Protein AF-A0A4Q3BJ97-F1 (afdb_monomer_lite)

pLDDT: mean 93.15, std 6.05, range [59.22, 98.56]

Sequence (160 aa):
MPLHELLSTSKQYILVTAPGWDSVKAELKLFSRETIYGNWQQDGETIDVVVGKNGLAWGRGLHKIPVEAENIKIEGDNKAPIGVFRIGCSFGTHKTSQNPNWPHIYIHEKMLGIDDPDSRYYNCIVDSSEIPDKDWKSAETMNREDGLYEYGLVVEHNMN

Structure (mmCIF, N/CA/C/O backbone):
data_AF-A0A4Q3BJ97-F1
#
_entry.id   AF-A0A4Q3BJ97-F1
#
loop_
_atom_site.group_PDB
_atom_site.id
_atom_site.type_symbol
_atom_site.label_atom_id
_atom_site.label_alt_id
_atom_site.label_comp_id
_atom_site.label_asym_id
_atom_site.label_entity_id
_atom_site.label_seq_id
_atom_site.pdbx_PDB_ins_code
_atom_site.Cartn_x
_atom_site.Cartn_y
_atom_site.Cartn_z
_atom_site.occupancy
_atom_site.B_iso_or_equiv
_atom_site.auth_seq_id
_atom_site.auth_comp_id
_atom_site.auth_asym_id
_atom_site.auth_atom_id
_atom_site.pdbx_PDB_model_num
ATOM 1 N N . MET A 1 1 ? -3.463 -17.272 11.411 1.00 59.22 1 MET A N 1
ATOM 2 C CA . MET A 1 1 ? -4.416 -16.690 12.378 1.00 59.22 1 MET A CA 1
ATOM 3 C C . MET A 1 1 ? -5.687 -16.299 11.627 1.00 59.22 1 MET A C 1
ATOM 5 O O . MET A 1 1 ? -5.554 -15.663 10.586 1.00 59.22 1 MET A O 1
ATOM 9 N N . PRO A 1 2 ? -6.887 -16.713 12.062 1.00 74.75 2 PRO A N 1
ATOM 10 C CA . PRO A 1 2 ? -8.157 -16.286 11.472 1.00 74.75 2 PRO A CA 1
ATOM 11 C C . PRO A 1 2 ? -8.404 -14.776 11.637 1.00 74.75 2 PRO A C 1
ATOM 13 O O . PRO A 1 2 ? -7.972 -14.180 12.620 1.00 74.75 2 PRO A O 1
ATOM 16 N N . LEU A 1 3 ? -9.161 -14.165 10.717 1.00 77.06 3 LEU A N 1
ATOM 17 C CA . LEU A 1 3 ? -9.438 -12.719 10.721 1.00 77.06 3 LEU A CA 1
ATOM 18 C C . LEU A 1 3 ? -10.042 -12.208 12.042 1.00 77.06 3 LEU A C 1
ATOM 20 O O . LEU A 1 3 ? -9.656 -11.148 12.528 1.00 77.06 3 LEU A O 1
ATOM 24 N N . HIS A 1 4 ? -10.970 -12.963 12.638 1.00 76.44 4 HIS A N 1
ATOM 25 C CA . HIS A 1 4 ? -11.603 -12.566 13.900 1.00 76.44 4 HIS A CA 1
ATOM 26 C C . HIS A 1 4 ? -10.584 -12.476 15.045 1.00 76.44 4 HIS A C 1
ATOM 28 O O . HIS A 1 4 ? -10.646 -11.554 15.852 1.00 76.44 4 HIS A O 1
ATOM 34 N N . GLU A 1 5 ? -9.617 -13.394 15.086 1.00 80.12 5 GLU A N 1
ATOM 35 C CA . GLU A 1 5 ? -8.569 -13.424 16.102 1.00 80.12 5 GLU A CA 1
ATOM 36 C C . GLU A 1 5 ? -7.604 -12.245 15.910 1.00 80.12 5 GLU A C 1
ATOM 38 O O . GLU A 1 5 ? -7.273 -11.548 16.871 1.00 80.12 5 GLU A O 1
ATOM 43 N N . LEU A 1 6 ? -7.250 -11.939 14.657 1.00 82.44 6 LEU A N 1
ATOM 44 C CA . LEU A 1 6 ? -6.425 -10.781 14.312 1.00 82.44 6 LEU A CA 1
ATOM 45 C C . LEU A 1 6 ? -7.076 -9.469 14.766 1.00 82.44 6 LEU A C 1
ATOM 47 O O . LEU A 1 6 ? -6.460 -8.679 15.472 1.00 82.44 6 LEU A O 1
ATOM 51 N N . LEU A 1 7 ? -8.347 -9.251 14.428 1.00 79.38 7 LEU A N 1
ATOM 52 C CA . LEU A 1 7 ? -9.066 -8.049 14.854 1.00 79.38 7 LEU A CA 1
ATOM 53 C C . LEU A 1 7 ? -9.232 -7.997 16.378 1.00 79.38 7 LEU A C 1
ATOM 55 O O . LEU A 1 7 ? -9.121 -6.926 16.973 1.00 79.38 7 LEU A O 1
ATOM 59 N N . SER A 1 8 ? -9.444 -9.149 17.024 1.00 83.06 8 SER A N 1
ATOM 60 C CA . SER A 1 8 ? -9.596 -9.229 18.480 1.00 83.06 8 SER A CA 1
ATOM 61 C C . SER A 1 8 ? -8.307 -8.933 19.249 1.00 83.06 8 SER A C 1
ATOM 63 O O . SER A 1 8 ? -8.386 -8.465 20.381 1.00 83.06 8 SER A O 1
ATOM 65 N N . THR A 1 9 ? -7.138 -9.140 18.638 1.00 90.69 9 THR A N 1
ATOM 66 C CA . THR A 1 9 ? -5.823 -8.903 19.256 1.00 90.69 9 THR A CA 1
ATOM 67 C C . THR A 1 9 ? -5.176 -7.586 18.820 1.00 90.69 9 THR A C 1
ATOM 69 O O . THR A 1 9 ? -4.289 -7.082 19.509 1.00 90.69 9 THR A O 1
ATOM 72 N N . SER A 1 10 ? -5.656 -6.971 17.737 1.00 93.19 10 SER A N 1
ATOM 73 C CA . SER A 1 10 ? -5.219 -5.648 17.286 1.00 93.19 10 SER A CA 1
ATOM 74 C C . SER A 1 10 ? -5.720 -4.527 18.192 1.00 93.19 10 SER A C 1
ATOM 76 O O . SER A 1 10 ? -6.862 -4.533 18.649 1.00 93.19 10 SER A O 1
ATOM 78 N N . LYS A 1 11 ? -4.881 -3.516 18.416 1.00 95.50 11 LYS A N 1
ATOM 79 C CA . LYS A 1 11 ? -5.251 -2.279 19.126 1.00 95.50 11 LYS A CA 1
ATOM 80 C C . LYS A 1 11 ? -5.413 -1.071 18.212 1.00 95.50 11 LYS A C 1
ATOM 82 O O . LYS A 1 11 ? -5.842 -0.027 18.683 1.00 95.50 11 LYS A O 1
ATOM 87 N N . GLN A 1 12 ? -5.057 -1.208 16.937 1.00 94.69 12 GLN A N 1
ATOM 88 C CA . GLN A 1 12 ? -5.132 -0.149 15.936 1.00 94.69 12 GLN A CA 1
ATOM 89 C C . GLN A 1 12 ? -5.572 -0.736 14.594 1.00 94.69 12 GLN A C 1
ATOM 91 O O . GLN A 1 12 ? -5.225 -1.879 14.286 1.00 94.69 12 GLN A O 1
ATOM 96 N N . TYR A 1 13 ? -6.318 0.036 13.807 1.00 95.25 13 TYR A N 1
ATOM 97 C CA . TYR A 1 13 ? -6.537 -0.241 12.388 1.00 95.25 13 TYR A CA 1
ATOM 98 C C . TYR A 1 13 ? -6.786 1.047 11.602 1.00 95.25 13 TYR A C 1
ATOM 100 O O . TYR A 1 13 ? -7.175 2.077 12.149 1.00 95.25 13 TYR A O 1
ATOM 108 N N . ILE A 1 14 ? -6.572 0.950 10.292 1.00 96.62 14 ILE A N 1
ATOM 109 C CA . ILE A 1 14 ? -6.930 1.973 9.314 1.00 96.62 14 ILE A CA 1
ATOM 110 C C . ILE A 1 14 ? -8.124 1.434 8.534 1.00 96.62 14 ILE A C 1
ATOM 112 O O . ILE A 1 14 ? -8.078 0.308 8.035 1.00 96.62 14 ILE A O 1
ATOM 116 N N . LEU A 1 15 ? -9.194 2.216 8.444 1.00 97.38 15 LEU A N 1
ATOM 117 C CA . LEU A 1 15 ? -10.371 1.888 7.652 1.00 97.38 15 LEU A CA 1
ATOM 118 C C . LEU A 1 15 ? -10.440 2.815 6.449 1.00 97.38 15 LEU A C 1
ATOM 120 O O . LEU A 1 15 ? -10.532 4.028 6.613 1.00 97.38 15 LEU A O 1
ATOM 124 N N . VAL A 1 16 ? -10.440 2.226 5.257 1.00 98.12 16 VAL A N 1
ATOM 125 C CA . VAL A 1 16 ? -10.672 2.942 4.003 1.00 98.12 16 VAL A CA 1
ATOM 126 C C . VAL A 1 16 ? -11.999 2.480 3.417 1.00 98.12 16 VAL A C 1
ATOM 128 O O . VAL A 1 16 ? -12.214 1.281 3.238 1.00 98.12 16 VAL A O 1
ATOM 131 N N . THR A 1 17 ? -12.896 3.419 3.125 1.00 98.12 17 THR A N 1
ATOM 132 C CA . THR A 1 17 ? -14.219 3.139 2.550 1.00 98.12 17 THR A CA 1
ATOM 133 C C . THR A 1 17 ? -14.458 3.979 1.310 1.00 98.12 17 THR A C 1
ATOM 135 O O . THR A 1 17 ? -14.228 5.185 1.330 1.00 98.12 17 THR A O 1
ATOM 138 N N . ALA A 1 18 ? -14.975 3.359 0.251 1.00 97.69 18 ALA A N 1
ATOM 139 C CA . ALA A 1 18 ? -15.395 4.047 -0.965 1.00 97.69 18 ALA A CA 1
ATOM 140 C C . ALA A 1 18 ? -16.906 3.853 -1.201 1.00 97.69 18 ALA A C 1
ATOM 142 O O . ALA A 1 18 ? -17.446 2.819 -0.798 1.00 97.69 18 ALA A O 1
ATOM 143 N N . PRO A 1 19 ? -17.594 4.790 -1.882 1.00 97.06 19 PRO A N 1
ATOM 144 C CA . PRO A 1 19 ? -19.033 4.683 -2.152 1.00 97.06 19 PRO A CA 1
ATOM 145 C C . PRO A 1 19 ? -19.434 3.495 -3.039 1.00 97.06 19 PRO A C 1
ATOM 147 O O . PRO A 1 19 ? -20.582 3.058 -3.003 1.00 97.06 19 PRO A O 1
ATOM 150 N N . GLY A 1 20 ? -18.511 2.982 -3.858 1.00 95.81 20 GLY A N 1
ATOM 151 C CA . GLY A 1 20 ? -18.770 1.860 -4.754 1.00 95.81 20 GLY A CA 1
ATOM 152 C C . GLY A 1 20 ? -17.514 1.334 -5.445 1.00 95.81 20 GLY A C 1
ATOM 153 O O . GLY A 1 20 ? -16.429 1.897 -5.310 1.00 95.81 20 GLY A O 1
ATOM 154 N N . TRP A 1 21 ? -17.682 0.262 -6.218 1.00 95.25 21 TRP A N 1
ATOM 155 C CA . TRP A 1 21 ? -16.592 -0.488 -6.851 1.00 95.25 21 TRP A CA 1
ATOM 156 C C . TRP A 1 21 ? -15.746 0.317 -7.834 1.00 95.25 21 TRP A C 1
ATOM 158 O O . TRP A 1 21 ? -14.545 0.099 -7.892 1.00 95.25 21 TRP A O 1
ATOM 168 N N . ASP A 1 22 ? -16.328 1.264 -8.566 1.00 96.31 22 ASP A N 1
ATOM 169 C CA . ASP A 1 22 ? -15.605 2.070 -9.564 1.00 96.31 22 ASP A CA 1
ATOM 170 C C . ASP A 1 22 ? -15.185 3.448 -9.022 1.00 96.31 22 ASP A C 1
ATOM 172 O O . ASP A 1 22 ? -14.786 4.340 -9.770 1.00 96.31 22 ASP A O 1
ATOM 176 N N . SER A 1 23 ? -15.297 3.656 -7.705 1.00 96.69 23 SER A N 1
ATOM 177 C CA . SER A 1 23 ? -14.960 4.933 -7.077 1.00 96.69 23 SER A CA 1
ATOM 178 C C . SER A 1 23 ? -13.450 5.121 -6.981 1.00 96.69 23 SER A C 1
ATOM 180 O O . SER A 1 23 ? -12.754 4.271 -6.439 1.00 96.69 23 SER A O 1
ATOM 182 N N . VAL A 1 24 ? -12.961 6.276 -7.435 1.00 97.75 24 VAL A N 1
ATOM 183 C CA . VAL A 1 24 ? -11.569 6.715 -7.212 1.00 97.75 24 VAL A CA 1
ATOM 184 C C . VAL A 1 24 ? -11.429 7.467 -5.891 1.00 97.75 24 VAL A C 1
ATOM 186 O O . VAL A 1 24 ? -10.383 7.410 -5.260 1.00 97.75 24 VAL A O 1
ATOM 189 N N . LYS A 1 25 ? -12.477 8.176 -5.460 1.00 98.38 25 LYS A N 1
ATOM 190 C CA . LYS A 1 25 ? -12.502 8.885 -4.175 1.00 98.38 25 LYS A CA 1
ATOM 191 C C . LYS A 1 25 ? -12.934 7.939 -3.062 1.00 98.38 25 LYS A C 1
ATOM 193 O O . LYS A 1 25 ? -13.871 7.160 -3.245 1.00 98.38 25 LYS A O 1
ATOM 198 N N . ALA A 1 26 ? -12.284 8.053 -1.916 1.00 98.38 26 ALA A N 1
ATOM 199 C CA . ALA A 1 26 ? -12.587 7.292 -0.719 1.00 98.38 26 ALA A CA 1
ATOM 200 C C . ALA A 1 26 ? -12.301 8.129 0.534 1.00 98.38 26 ALA A C 1
ATOM 202 O O . ALA A 1 26 ? -11.710 9.204 0.466 1.00 98.38 26 ALA A O 1
ATOM 203 N N . GLU A 1 27 ? -12.721 7.609 1.678 1.00 98.56 27 GLU A N 1
ATOM 204 C CA . GLU A 1 27 ? -12.450 8.173 2.996 1.00 98.56 27 GLU A CA 1
ATOM 205 C C . GLU A 1 27 ? -11.542 7.231 3.778 1.00 98.56 27 GLU A C 1
ATOM 207 O O . GLU A 1 27 ? -11.746 6.014 3.753 1.00 98.56 27 GLU A O 1
ATOM 212 N N . LEU A 1 28 ? -10.587 7.795 4.512 1.00 98.50 28 LEU A N 1
ATOM 213 C CA . LEU A 1 28 ? -9.732 7.093 5.458 1.00 98.50 28 LEU A CA 1
ATOM 214 C C . LEU A 1 28 ? -10.044 7.548 6.886 1.00 98.50 28 LEU A C 1
ATOM 216 O O . LEU A 1 28 ? -10.142 8.742 7.171 1.00 98.50 28 LEU A O 1
ATOM 220 N N . LYS A 1 29 ? -10.173 6.580 7.795 1.00 98.56 29 LYS A N 1
ATOM 221 C CA . LYS A 1 29 ? -10.367 6.785 9.235 1.00 98.56 29 LYS A CA 1
ATOM 222 C C . LYS A 1 29 ? -9.357 5.951 10.012 1.00 98.56 29 LYS A C 1
ATOM 224 O O . LYS A 1 29 ? -9.111 4.791 9.677 1.00 98.56 29 LYS A O 1
ATOM 229 N N . LEU A 1 30 ? -8.784 6.541 11.052 1.00 97.81 30 LEU A N 1
ATOM 230 C CA . LEU A 1 30 ? -7.855 5.876 11.961 1.00 97.81 30 LEU A CA 1
ATOM 231 C C . LEU A 1 30 ? -8.604 5.464 13.222 1.00 97.81 30 LEU A C 1
ATOM 233 O O . LEU A 1 30 ? -9.420 6.233 13.721 1.00 97.81 30 LEU A O 1
ATOM 237 N N . PHE A 1 31 ? -8.337 4.265 13.732 1.00 97.38 31 PHE A N 1
ATOM 238 C CA . PHE A 1 31 ? -8.943 3.788 14.968 1.00 97.38 31 PHE A CA 1
ATOM 239 C C . PHE A 1 31 ? -7.907 3.199 15.915 1.00 97.38 31 PHE A C 1
ATOM 241 O O . PHE A 1 31 ? -7.043 2.422 15.494 1.00 97.38 31 PHE A O 1
ATOM 248 N N . SER A 1 32 ? -8.079 3.466 17.209 1.00 96.75 32 SER A N 1
ATOM 249 C CA . SER A 1 32 ? -7.311 2.858 18.289 1.00 96.75 32 SER A CA 1
ATOM 250 C C . SER A 1 32 ? -8.190 2.397 19.453 1.00 96.75 32 SER A C 1
ATOM 252 O O . SER A 1 32 ? -9.367 2.742 19.572 1.00 96.75 32 SER A O 1
ATOM 254 N N . ARG A 1 33 ? -7.621 1.547 20.309 1.00 96.56 33 ARG A N 1
ATOM 255 C CA . ARG A 1 33 ? -8.163 1.175 21.620 1.00 96.56 33 ARG A CA 1
ATOM 256 C C . ARG A 1 33 ? -7.027 0.864 22.585 1.00 96.56 33 ARG A C 1
ATOM 258 O O . ARG A 1 33 ? -6.034 0.239 22.215 1.00 96.56 33 ARG A O 1
ATOM 265 N N . GLU A 1 34 ? -7.187 1.239 23.849 1.00 95.31 34 GLU A N 1
ATOM 266 C CA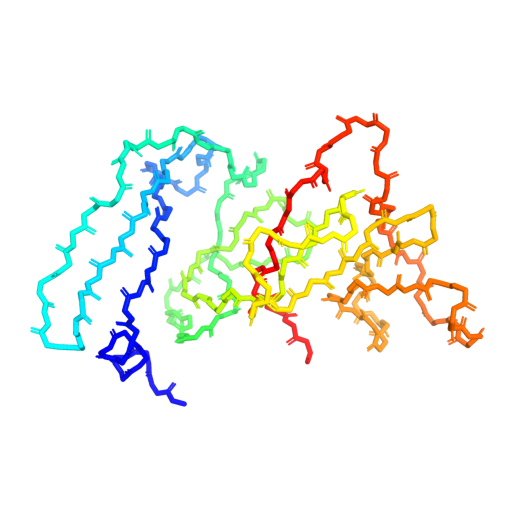 . GLU A 1 34 ? -6.128 1.074 24.856 1.00 95.31 34 GLU A CA 1
ATOM 267 C C . GLU A 1 34 ? -5.801 -0.403 25.145 1.00 95.31 34 GLU A C 1
ATOM 269 O O . GLU A 1 34 ? -4.642 -0.799 25.334 1.00 95.31 34 GLU A O 1
ATOM 274 N N . THR A 1 35 ? -6.827 -1.258 25.154 1.00 95.25 35 THR A N 1
ATOM 275 C CA . THR A 1 35 ? -6.710 -2.692 25.446 1.00 95.25 35 THR A CA 1
ATOM 276 C C . THR A 1 35 ? -7.456 -3.527 24.410 1.00 95.25 35 THR A C 1
ATOM 278 O O . THR A 1 35 ? -8.348 -3.034 23.725 1.00 95.25 35 THR A O 1
ATOM 281 N N . ILE A 1 36 ? -7.131 -4.821 24.322 1.00 94.00 36 ILE A N 1
ATOM 282 C CA . ILE A 1 36 ? -7.797 -5.759 23.399 1.00 94.00 36 ILE A CA 1
ATOM 283 C C . ILE A 1 36 ? -9.281 -6.010 23.734 1.00 94.00 36 ILE A C 1
ATOM 285 O O . ILE A 1 36 ? -10.009 -6.578 22.924 1.00 94.00 36 ILE A O 1
ATOM 289 N N . TYR A 1 37 ? -9.735 -5.562 24.907 1.00 92.00 37 TYR A N 1
ATOM 290 C CA . TYR A 1 37 ? -11.134 -5.608 25.344 1.00 92.00 37 TYR A CA 1
ATOM 291 C C . TYR A 1 37 ? -11.795 -4.222 25.343 1.00 92.00 37 TYR A C 1
ATOM 293 O O . TYR A 1 37 ? -12.980 -4.108 25.639 1.00 92.00 37 TYR A O 1
ATOM 301 N N . GLY A 1 38 ? -11.030 -3.167 25.046 1.00 92.94 38 GLY A N 1
ATOM 302 C CA . GLY A 1 38 ? -11.518 -1.796 25.010 1.00 92.94 38 GLY A CA 1
ATOM 303 C C . GLY A 1 38 ? -12.374 -1.515 23.778 1.00 92.94 38 GLY A C 1
ATOM 304 O O . GLY A 1 38 ? -12.289 -2.210 22.759 1.00 92.94 38 GLY A O 1
ATOM 305 N N . ASN A 1 39 ? -13.171 -0.453 23.875 1.00 94.56 39 ASN A N 1
ATOM 306 C CA . ASN A 1 39 ? -13.932 0.071 22.748 1.00 94.56 39 ASN A CA 1
ATOM 307 C C . ASN A 1 39 ? -12.999 0.778 21.762 1.00 94.56 39 ASN A C 1
ATOM 309 O O . ASN A 1 39 ? -12.056 1.452 22.173 1.00 94.56 39 ASN A O 1
ATOM 313 N N . TRP A 1 40 ? -13.296 0.642 20.472 1.00 95.94 40 TRP A N 1
ATOM 314 C CA . TRP A 1 40 ? -12.620 1.395 19.423 1.00 95.94 40 TRP A CA 1
ATOM 315 C C . TRP A 1 40 ? -12.997 2.871 19.489 1.00 95.94 40 TRP A C 1
ATOM 317 O O . TRP A 1 40 ? -14.166 3.217 19.658 1.00 95.94 40 TRP A O 1
ATOM 327 N N . GLN A 1 41 ? -12.001 3.725 19.317 1.00 97.44 41 GLN A N 1
ATOM 328 C CA . GLN A 1 41 ? -12.137 5.166 19.202 1.00 97.44 41 GLN A CA 1
ATOM 329 C C . GLN A 1 41 ? -11.516 5.595 17.884 1.00 97.44 41 GLN A C 1
ATOM 331 O O . GLN A 1 41 ? -10.504 5.035 17.469 1.00 97.44 41 GLN A O 1
ATOM 336 N N . GLN A 1 42 ? -12.154 6.546 17.209 1.00 97.75 42 GLN A N 1
ATOM 337 C CA . GLN A 1 42 ? -11.558 7.153 16.029 1.00 97.75 42 GLN A CA 1
ATOM 338 C C . GLN A 1 42 ? -10.487 8.148 16.478 1.00 97.75 42 GLN A C 1
ATOM 340 O O . GLN A 1 42 ? -10.755 8.997 17.331 1.00 97.75 42 GLN A O 1
ATOM 345 N N . ASP A 1 43 ? -9.308 8.062 15.876 1.00 97.38 43 ASP A N 1
ATOM 346 C CA . ASP A 1 43 ? -8.216 8.998 16.098 1.00 97.38 43 ASP A CA 1
ATOM 347 C C . ASP A 1 43 ? -8.253 10.084 15.017 1.00 97.38 43 ASP A C 1
ATOM 349 O O . ASP A 1 43 ? -8.079 9.806 13.830 1.00 97.38 43 ASP A O 1
ATOM 353 N N . GLY A 1 44 ? -8.464 11.333 15.428 1.00 96.50 44 GLY A N 1
ATOM 354 C CA . GLY A 1 44 ? -8.474 12.476 14.516 1.00 96.50 44 GLY A CA 1
ATOM 355 C C . GLY A 1 44 ? -9.677 12.527 13.565 1.00 96.50 44 GLY A C 1
ATOM 356 O O . GLY A 1 44 ? -10.717 11.890 13.771 1.00 96.50 44 GLY A O 1
ATOM 357 N N . GLU A 1 45 ? -9.546 13.359 12.534 1.00 97.81 45 GLU A N 1
ATOM 358 C CA . GLU A 1 45 ? -10.588 13.591 11.533 1.00 97.81 45 GLU A CA 1
ATOM 359 C C . GLU A 1 45 ? -10.551 12.550 10.405 1.00 97.81 45 GLU A C 1
ATOM 361 O O . GLU A 1 45 ? -9.572 11.831 10.211 1.00 97.81 45 GLU A O 1
ATOM 366 N N . THR A 1 46 ? -11.650 12.462 9.654 1.00 98.25 46 THR A N 1
ATOM 367 C CA . THR A 1 46 ? -11.690 11.678 8.412 1.00 98.25 46 THR A CA 1
ATOM 368 C C . THR A 1 46 ? -10.858 12.370 7.340 1.00 98.25 46 THR A C 1
ATOM 370 O O . THR A 1 46 ? -10.939 13.587 7.190 1.00 98.25 46 THR A O 1
ATOM 373 N N . ILE A 1 47 ? -10.080 11.592 6.592 1.00 98.25 47 ILE A N 1
ATOM 374 C CA . ILE A 1 47 ? -9.179 12.093 5.554 1.00 98.25 47 ILE A CA 1
ATOM 375 C C . ILE A 1 47 ? -9.717 11.676 4.185 1.00 98.25 47 ILE A C 1
ATOM 377 O O . ILE A 1 47 ? -9.949 10.489 3.945 1.00 98.25 47 ILE A O 1
ATOM 381 N N . ASP A 1 48 ? -9.880 12.640 3.281 1.00 98.25 48 ASP A N 1
ATOM 382 C CA . ASP A 1 48 ? -10.179 12.364 1.875 1.00 98.25 48 ASP A CA 1
ATOM 383 C C . ASP A 1 48 ? -8.961 11.724 1.205 1.00 98.25 48 ASP A C 1
ATOM 385 O O . ASP A 1 48 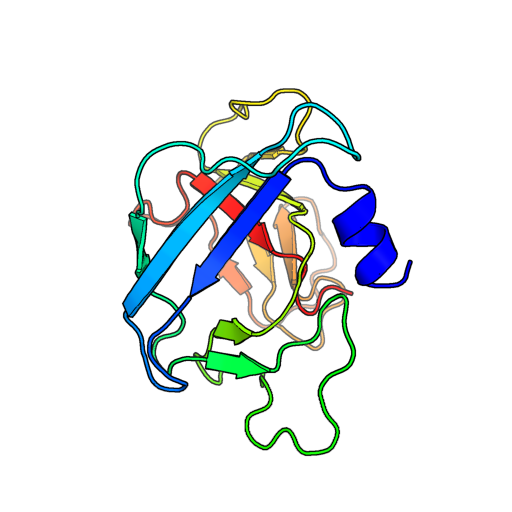? -7.854 12.265 1.234 1.00 98.25 48 ASP A O 1
ATOM 389 N N . VAL A 1 49 ? -9.166 10.571 0.573 1.00 97.69 49 VAL A N 1
ATOM 390 C CA . VAL A 1 49 ? -8.109 9.822 -0.109 1.00 97.69 49 VAL A CA 1
ATOM 391 C C . VAL A 1 49 ? -8.540 9.406 -1.510 1.00 97.69 49 VAL A C 1
ATOM 393 O O . VAL A 1 49 ? -9.719 9.424 -1.877 1.00 97.69 49 VAL A O 1
ATOM 396 N N . VAL A 1 50 ? -7.554 9.012 -2.308 1.00 97.25 50 VAL A N 1
ATOM 397 C CA . VAL A 1 50 ? -7.776 8.379 -3.605 1.00 97.25 50 VAL A CA 1
ATOM 398 C C . VAL A 1 50 ? -7.338 6.923 -3.560 1.00 97.25 50 VAL A C 1
ATOM 400 O O . VAL A 1 50 ? -6.372 6.569 -2.887 1.00 97.25 50 VAL A O 1
ATOM 403 N N . VAL A 1 51 ? -8.065 6.078 -4.280 1.00 97.06 51 VAL A N 1
ATOM 404 C CA . VAL A 1 51 ? -7.739 4.666 -4.503 1.00 97.06 51 VAL A CA 1
ATOM 405 C C . VAL A 1 51 ? -7.391 4.445 -5.978 1.00 97.06 51 VAL A C 1
ATOM 407 O O . VAL A 1 51 ? -7.184 5.406 -6.722 1.00 97.06 51 VAL A O 1
ATOM 410 N N . GLY A 1 52 ? -7.288 3.183 -6.406 1.00 95.75 52 GLY A N 1
ATOM 411 C CA . GLY A 1 52 ? -6.938 2.827 -7.779 1.00 95.75 52 GLY A CA 1
ATOM 412 C C . GLY A 1 52 ? -7.764 3.600 -8.810 1.00 95.75 52 GLY A C 1
ATOM 413 O O . GLY A 1 52 ? -8.964 3.815 -8.640 1.00 95.75 52 GLY A O 1
ATOM 414 N N . LYS A 1 53 ? -7.118 4.011 -9.902 1.00 97.06 53 LYS A N 1
ATOM 415 C CA . LYS A 1 53 ? -7.730 4.809 -10.976 1.00 97.06 53 LYS A CA 1
ATOM 416 C C . LYS A 1 53 ? -8.992 4.166 -11.566 1.00 97.06 53 LYS A C 1
ATOM 418 O O . LYS A 1 53 ? -9.884 4.885 -12.004 1.00 97.06 53 LYS A O 1
ATOM 423 N N . ASN A 1 54 ? -9.061 2.836 -11.574 1.00 97.50 54 ASN A N 1
ATOM 424 C CA . ASN A 1 54 ? -10.210 2.071 -12.059 1.00 97.50 54 ASN A CA 1
ATOM 425 C C . ASN A 1 54 ? -11.104 1.561 -10.914 1.00 97.50 54 ASN A C 1
ATOM 427 O O . ASN A 1 54 ? -11.917 0.663 -11.126 1.00 97.50 54 ASN A O 1
ATOM 431 N N . GLY A 1 55 ? -10.940 2.086 -9.700 1.00 96.88 55 GLY A N 1
ATOM 432 C CA . GLY A 1 55 ? -11.707 1.715 -8.520 1.00 96.88 55 GLY A CA 1
ATOM 433 C C . GLY A 1 55 ? -11.083 0.575 -7.723 1.00 96.88 55 GLY A C 1
ATOM 434 O O . GLY A 1 55 ? -9.890 0.583 -7.420 1.00 96.88 55 GLY A O 1
ATOM 435 N N . LEU A 1 56 ? -11.905 -0.397 -7.350 1.00 97.12 56 LEU A N 1
ATOM 436 C CA . LEU A 1 56 ? -11.622 -1.424 -6.361 1.00 97.12 56 LEU A CA 1
ATOM 437 C C . LEU A 1 56 ? -11.911 -2.827 -6.906 1.00 97.12 56 LEU A C 1
ATOM 439 O O . LEU A 1 56 ? -12.800 -2.998 -7.739 1.00 97.12 56 LEU A O 1
ATOM 443 N N . ALA A 1 57 ? -11.193 -3.832 -6.409 1.00 97.06 57 ALA A N 1
ATOM 444 C CA . ALA A 1 57 ? -11.445 -5.251 -6.672 1.00 97.06 57 ALA A CA 1
ATOM 445 C C . ALA A 1 57 ? -11.006 -6.105 -5.478 1.00 97.06 57 ALA A C 1
ATOM 447 O O . ALA A 1 57 ? -10.106 -5.713 -4.742 1.00 97.06 57 ALA A O 1
ATOM 448 N N . TRP A 1 58 ? -11.603 -7.279 -5.277 1.00 96.62 58 TRP A N 1
ATOM 449 C CA . TRP A 1 58 ? -11.206 -8.205 -4.215 1.00 96.62 58 TRP A CA 1
ATOM 450 C C . TRP A 1 58 ? -9.742 -8.620 -4.357 1.00 96.62 58 TRP A C 1
ATOM 452 O O . TRP A 1 58 ? -9.360 -9.251 -5.343 1.00 96.62 58 TRP A O 1
ATOM 462 N N . GLY A 1 59 ? -8.936 -8.266 -3.357 1.00 93.94 59 GLY A N 1
ATOM 463 C CA . GLY A 1 59 ? -7.517 -8.595 -3.293 1.00 93.94 59 GLY A CA 1
ATOM 464 C C . GLY A 1 59 ? -7.231 -9.841 -2.459 1.00 93.94 59 GLY A C 1
ATOM 465 O O . GLY A 1 59 ? -8.085 -10.351 -1.730 1.00 93.94 59 GLY A O 1
ATOM 466 N N . ARG A 1 60 ? -5.986 -10.317 -2.538 1.00 91.56 60 ARG A N 1
ATOM 467 C CA . ARG A 1 60 ? -5.477 -11.390 -1.672 1.00 91.56 60 ARG A CA 1
ATOM 468 C C . ARG A 1 60 ? -5.014 -10.795 -0.344 1.00 91.56 60 ARG A C 1
ATOM 470 O O . ARG A 1 60 ? -4.012 -10.083 -0.314 1.00 91.56 60 ARG A O 1
ATOM 477 N N . GLY A 1 61 ? -5.740 -11.079 0.736 1.00 90.75 61 GLY A N 1
ATOM 478 C CA . GLY A 1 61 ? -5.450 -10.567 2.079 1.00 90.75 61 GLY A CA 1
ATOM 479 C C . GLY A 1 61 ? -5.675 -11.599 3.185 1.00 90.75 61 GLY A C 1
ATOM 480 O O . GLY A 1 61 ? -5.741 -12.802 2.946 1.00 90.75 61 GLY A O 1
ATOM 481 N N . LEU A 1 62 ? -5.846 -11.123 4.419 1.00 90.38 62 LEU A N 1
ATOM 482 C CA . LEU A 1 62 ? -6.078 -11.916 5.636 1.00 90.38 62 LEU A CA 1
ATOM 483 C C . LEU A 1 62 ? -7.515 -12.462 5.741 1.00 90.38 62 LEU A C 1
ATOM 485 O O . LEU A 1 62 ? -8.083 -12.578 6.827 1.00 90.38 62 LEU A O 1
ATOM 489 N N . HIS A 1 63 ? -8.131 -12.768 4.607 1.00 89.06 63 HIS A N 1
ATOM 490 C CA . HIS A 1 63 ? -9.486 -13.286 4.490 1.00 89.06 63 HIS A CA 1
ATOM 491 C C . HIS A 1 63 ? -9.583 -14.191 3.262 1.00 89.06 63 HIS A C 1
ATOM 493 O O . HIS A 1 63 ? -8.714 -14.196 2.392 1.00 89.06 63 HIS A O 1
ATOM 499 N N . LYS A 1 64 ? -10.671 -14.958 3.178 1.00 90.06 64 LYS A N 1
ATOM 500 C CA . LYS A 1 64 ? -11.028 -15.645 1.936 1.00 90.06 64 LYS A CA 1
ATOM 501 C C . LYS A 1 64 ? -11.742 -14.656 1.021 1.00 90.06 64 LYS A C 1
ATOM 503 O O . LYS A 1 64 ? -12.552 -13.857 1.492 1.00 90.06 64 LYS A O 1
ATOM 508 N N . ILE A 1 65 ? -11.439 -14.712 -0.269 1.00 91.00 65 ILE A N 1
ATOM 509 C CA . ILE A 1 65 ? -12.253 -14.045 -1.284 1.00 91.00 65 ILE A CA 1
ATOM 510 C C . ILE A 1 65 ? -13.595 -14.803 -1.360 1.00 91.00 65 ILE A C 1
ATOM 512 O O . ILE A 1 65 ? -13.565 -16.039 -1.372 1.00 91.00 65 ILE A O 1
ATOM 516 N N . PRO A 1 66 ? -14.753 -14.114 -1.348 1.00 91.00 66 PRO A N 1
ATOM 517 C CA . PRO A 1 66 ? -16.057 -14.761 -1.504 1.00 91.00 66 PRO A CA 1
ATOM 518 C C . PRO A 1 66 ? -16.135 -15.583 -2.794 1.00 91.00 66 PRO A C 1
ATOM 520 O O . PRO A 1 66 ? -15.561 -15.195 -3.808 1.00 91.00 66 PRO A O 1
ATOM 523 N N . VAL A 1 67 ? -16.852 -16.707 -2.773 1.00 91.00 67 VAL A N 1
ATOM 524 C CA . VAL A 1 67 ? -16.954 -17.600 -3.944 1.00 91.00 67 VAL A CA 1
ATOM 525 C C . VAL A 1 67 ? -17.689 -16.910 -5.096 1.00 91.00 67 VAL A C 1
ATOM 527 O O . VAL A 1 67 ? -17.364 -17.119 -6.259 1.00 91.00 67 VAL A O 1
ATOM 530 N N . GLU A 1 68 ? -18.637 -16.042 -4.763 1.00 91.81 68 GLU A N 1
ATOM 531 C CA . GLU A 1 68 ? -19.481 -15.283 -5.682 1.00 91.81 68 GLU A CA 1
ATOM 532 C C . GLU A 1 68 ? -18.861 -13.926 -6.065 1.00 91.81 68 GLU A C 1
ATOM 534 O O . GLU A 1 68 ? -19.535 -13.063 -6.622 1.00 91.81 68 GLU A O 1
ATOM 539 N N . ALA A 1 69 ? -17.591 -13.687 -5.725 1.00 90.69 69 ALA A N 1
ATOM 540 C CA . ALA A 1 69 ? -16.917 -12.439 -6.046 1.00 90.69 69 ALA A CA 1
ATOM 541 C C . ALA A 1 69 ? -16.622 -12.336 -7.553 1.00 90.69 69 ALA A C 1
ATOM 543 O O . ALA A 1 69 ? -15.788 -13.061 -8.086 1.00 90.69 69 ALA A O 1
ATOM 544 N N . GLU A 1 70 ? -17.268 -11.384 -8.225 1.00 87.31 70 GLU A N 1
ATOM 545 C CA . GLU A 1 70 ? -17.110 -11.174 -9.673 1.00 87.31 70 GLU A CA 1
ATOM 546 C C . GLU A 1 70 ? -15.928 -10.257 -10.031 1.00 87.31 70 GLU A C 1
ATOM 548 O O . GLU A 1 70 ? -15.343 -10.374 -11.105 1.00 87.31 70 GLU A O 1
ATOM 553 N N . ASN A 1 71 ? -15.550 -9.345 -9.131 1.00 91.38 71 ASN A N 1
ATOM 554 C CA . ASN A 1 71 ? -14.519 -8.338 -9.378 1.00 91.38 71 ASN A CA 1
ATOM 555 C C . ASN A 1 71 ? -13.256 -8.661 -8.571 1.00 91.38 71 ASN A C 1
ATOM 557 O O . ASN A 1 71 ? -13.116 -8.230 -7.424 1.00 91.38 71 ASN A O 1
ATOM 561 N N . ILE A 1 72 ? -12.373 -9.472 -9.159 1.00 95.19 72 ILE A N 1
ATOM 562 C CA . ILE A 1 72 ? -11.119 -9.937 -8.552 1.00 95.19 72 ILE A CA 1
ATOM 563 C C . ILE A 1 72 ? -9.945 -9.108 -9.064 1.00 95.19 72 ILE A C 1
ATOM 565 O O . ILE A 1 72 ? -9.843 -8.836 -10.257 1.00 95.19 72 ILE A O 1
ATOM 569 N N . LYS A 1 73 ? -9.052 -8.731 -8.146 1.00 94.56 73 LYS A N 1
ATOM 570 C CA . LYS A 1 73 ? -7.842 -7.960 -8.428 1.00 94.56 73 LYS A CA 1
ATOM 571 C C . LYS A 1 73 ? -6.915 -8.737 -9.368 1.00 94.56 73 LYS A C 1
ATOM 573 O O . LYS A 1 73 ? -6.595 -9.898 -9.108 1.00 94.56 73 LYS A O 1
ATOM 578 N N . ILE A 1 74 ? -6.435 -8.064 -10.410 1.00 92.12 74 ILE A N 1
ATOM 579 C CA . ILE A 1 74 ? -5.428 -8.562 -11.356 1.00 92.12 74 ILE A CA 1
ATOM 580 C C . ILE A 1 74 ? -4.277 -7.544 -11.423 1.00 92.12 74 ILE A C 1
ATOM 582 O O . ILE A 1 74 ? -4.470 -6.347 -11.195 1.00 92.12 74 ILE A O 1
ATOM 586 N N . GLU A 1 75 ? -3.054 -8.010 -11.674 1.00 88.50 75 GLU A N 1
ATOM 587 C CA . GLU A 1 75 ? -1.906 -7.117 -11.867 1.00 88.50 75 GLU A CA 1
ATOM 588 C C . GLU A 1 75 ? -2.142 -6.189 -13.074 1.00 88.50 75 GLU A C 1
ATOM 590 O O . GLU A 1 75 ? -2.672 -6.618 -14.099 1.00 88.50 75 GLU A O 1
ATOM 595 N N . GLY A 1 76 ? -1.812 -4.901 -12.938 1.00 89.50 76 GLY A N 1
ATOM 596 C CA . GLY A 1 76 ? -2.030 -3.901 -13.995 1.00 89.50 76 GLY A CA 1
ATOM 597 C C . GLY A 1 76 ? -3.484 -3.453 -14.249 1.00 89.50 76 GLY A C 1
ATOM 598 O O . GLY A 1 76 ? -3.715 -2.592 -15.100 1.00 89.50 76 GLY A O 1
ATOM 599 N N . ASP A 1 77 ? -4.484 -3.948 -13.506 1.00 94.31 77 ASP A N 1
ATOM 600 C CA . ASP A 1 77 ? -5.894 -3.533 -13.666 1.00 94.31 77 ASP A CA 1
ATOM 601 C C . ASP A 1 77 ? -6.190 -2.087 -13.202 1.00 94.31 77 ASP A C 1
ATOM 603 O O . ASP A 1 77 ? -7.280 -1.557 -13.442 1.00 94.31 77 ASP A O 1
ATOM 607 N N . ASN A 1 78 ? -5.213 -1.432 -12.561 1.00 94.94 78 ASN A N 1
ATOM 608 C CA . ASN A 1 78 ? -5.305 -0.112 -11.925 1.00 94.94 78 ASN A CA 1
ATOM 609 C C . ASN A 1 78 ? -6.426 0.016 -10.875 1.00 94.94 78 ASN A C 1
ATOM 611 O O . ASN A 1 78 ? -6.893 1.123 -10.595 1.00 94.94 78 ASN A O 1
ATOM 615 N N . LYS A 1 79 ? -6.872 -1.096 -10.292 1.00 96.56 79 LYS A N 1
ATOM 616 C CA . LYS A 1 79 ? -7.789 -1.134 -9.150 1.00 96.56 79 LYS A CA 1
ATOM 617 C C . LYS A 1 79 ? -6.993 -1.269 -7.854 1.00 96.56 79 LYS A C 1
ATOM 619 O O . LYS A 1 79 ? -5.922 -1.866 -7.851 1.00 96.56 79 LYS A O 1
ATOM 624 N N . ALA A 1 80 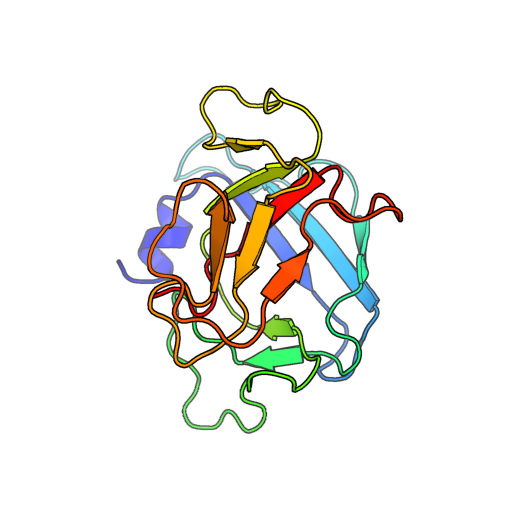? -7.499 -0.738 -6.747 1.00 96.50 80 ALA A N 1
ATOM 625 C CA . ALA A 1 80 ? -6.952 -1.011 -5.418 1.00 96.50 80 ALA A CA 1
ATOM 626 C C . ALA A 1 80 ? -7.620 -2.255 -4.797 1.00 96.50 80 ALA A C 1
ATOM 628 O O . ALA A 1 80 ? -8.778 -2.555 -5.105 1.00 96.50 80 ALA A O 1
ATOM 629 N N . PRO A 1 81 ? -6.908 -3.009 -3.944 1.00 96.19 81 PRO A N 1
ATOM 630 C CA . PRO A 1 81 ? -7.444 -4.229 -3.363 1.00 96.19 81 PRO A CA 1
ATOM 631 C C . PRO A 1 81 ? -8.451 -3.936 -2.240 1.00 96.19 81 PRO A C 1
ATOM 633 O O . PRO A 1 81 ? -8.181 -3.166 -1.322 1.00 96.19 81 PRO A O 1
ATOM 636 N N . ILE A 1 82 ? -9.599 -4.609 -2.278 1.00 95.94 82 ILE A N 1
ATOM 637 C CA . ILE A 1 82 ? -10.538 -4.723 -1.159 1.00 95.94 82 ILE A CA 1
ATOM 638 C C . ILE A 1 82 ? -10.132 -5.919 -0.319 1.00 95.94 82 ILE A C 1
ATOM 640 O O . ILE A 1 82 ? -9.925 -7.016 -0.846 1.00 95.94 82 ILE A O 1
ATOM 644 N N . GLY A 1 83 ? -10.070 -5.707 0.991 1.00 94.19 83 GLY A N 1
ATOM 645 C CA . GLY A 1 83 ? -9.769 -6.765 1.930 1.00 94.19 83 GLY A CA 1
ATOM 646 C C . GLY A 1 83 ? -9.328 -6.259 3.288 1.00 94.19 83 GLY A C 1
ATOM 647 O O . GLY A 1 83 ? -9.498 -5.093 3.636 1.00 94.19 83 GLY A O 1
ATOM 648 N N . VAL A 1 84 ? -8.736 -7.175 4.046 1.00 94.12 84 VAL A N 1
ATOM 649 C CA . VAL A 1 84 ? -8.030 -6.876 5.292 1.00 94.12 84 VAL A CA 1
ATOM 650 C C . VAL A 1 84 ? -6.577 -7.263 5.101 1.00 94.12 84 VAL A C 1
ATOM 652 O O . VAL A 1 84 ? -6.284 -8.397 4.724 1.00 94.12 84 VAL A O 1
ATOM 655 N N . PHE A 1 85 ? -5.675 -6.332 5.379 1.00 93.75 85 PHE A N 1
ATOM 656 C CA . PHE A 1 85 ? -4.245 -6.478 5.134 1.00 93.75 85 PHE A CA 1
ATOM 657 C C . PHE A 1 85 ? -3.463 -6.139 6.397 1.00 93.75 85 PHE A C 1
ATOM 659 O O . PHE A 1 85 ? -3.941 -5.388 7.252 1.00 93.75 85 PHE A O 1
ATOM 666 N N . ARG A 1 86 ? -2.254 -6.690 6.520 1.00 92.69 86 ARG A N 1
ATOM 667 C CA . ARG A 1 86 ? -1.290 -6.179 7.496 1.00 92.69 86 ARG A CA 1
ATOM 668 C C . ARG A 1 86 ? -0.668 -4.906 6.933 1.00 92.69 86 ARG A C 1
ATOM 670 O O . ARG A 1 86 ? -0.493 -4.780 5.721 1.00 92.69 86 ARG A O 1
ATOM 677 N N . ILE A 1 87 ? -0.320 -3.991 7.826 1.00 93.00 87 ILE A N 1
ATOM 678 C CA . ILE A 1 87 ? 0.600 -2.908 7.501 1.00 93.00 87 ILE A CA 1
ATOM 679 C C . ILE A 1 87 ? 1.998 -3.400 7.873 1.00 93.00 87 ILE A C 1
ATOM 681 O O . ILE A 1 87 ? 2.237 -3.740 9.034 1.00 93.00 87 ILE A O 1
ATOM 685 N N . GLY A 1 88 ? 2.863 -3.496 6.867 1.00 92.31 88 GLY A N 1
ATOM 686 C CA . GLY A 1 88 ? 4.247 -3.938 6.979 1.00 92.31 88 GLY A CA 1
ATOM 687 C C . GLY A 1 88 ? 5.156 -2.792 7.407 1.00 92.31 88 GLY A C 1
ATOM 688 O O . GLY A 1 88 ? 4.817 -2.018 8.298 1.00 92.31 88 GLY A O 1
ATOM 689 N N . CYS A 1 89 ? 6.322 -2.655 6.780 1.00 93.50 89 CYS A N 1
ATOM 690 C CA . CYS A 1 89 ? 7.228 -1.540 7.046 1.00 93.50 89 CYS A CA 1
ATOM 691 C C . CYS A 1 89 ? 6.669 -0.191 6.559 1.00 93.50 89 CYS A C 1
ATOM 693 O O . CYS A 1 89 ? 5.805 -0.112 5.683 1.00 93.50 89 CYS A O 1
ATOM 695 N N . SER A 1 90 ? 7.200 0.886 7.130 1.00 95.50 90 SER A N 1
ATOM 696 C CA . SER A 1 90 ? 7.120 2.208 6.516 1.00 95.50 90 SER A CA 1
ATOM 697 C C . SER A 1 90 ? 8.267 2.395 5.528 1.00 95.50 90 SER A C 1
ATOM 699 O O . SER A 1 90 ? 9.307 1.744 5.634 1.00 95.50 90 SER A O 1
ATOM 701 N N . PHE A 1 91 ? 8.101 3.311 4.587 1.00 95.81 91 PHE A N 1
ATOM 702 C CA . PHE A 1 91 ? 9.161 3.771 3.702 1.00 95.81 91 PHE A CA 1
ATOM 703 C C . PHE A 1 91 ? 9.052 5.280 3.497 1.00 95.81 91 PHE A C 1
ATOM 705 O O . PHE A 1 91 ? 7.994 5.867 3.725 1.00 95.81 91 PHE A O 1
ATOM 712 N N . GLY A 1 92 ? 10.145 5.927 3.108 1.00 95.88 92 GLY A N 1
ATOM 713 C CA . GLY A 1 92 ? 10.126 7.356 2.814 1.00 95.88 92 GLY A CA 1
ATOM 714 C C . GLY A 1 92 ? 11.503 7.941 2.546 1.00 95.88 92 GLY A C 1
ATOM 715 O O . GLY A 1 92 ? 12.521 7.278 2.730 1.00 95.88 92 GLY A O 1
ATOM 716 N N . THR A 1 93 ? 11.543 9.204 2.135 1.00 95.00 93 THR A N 1
ATOM 717 C CA . THR A 1 93 ? 12.787 9.933 1.812 1.00 95.00 93 THR A CA 1
ATOM 718 C C . THR A 1 93 ? 13.511 10.470 3.051 1.00 95.00 93 THR A C 1
ATOM 720 O O . THR A 1 93 ? 14.591 11.052 2.955 1.00 95.00 93 THR A O 1
ATOM 723 N N . HIS A 1 94 ? 12.945 10.260 4.240 1.00 93.25 94 HIS A N 1
ATOM 724 C CA . HIS A 1 94 ? 13.561 10.587 5.523 1.00 93.25 94 HIS A CA 1
ATOM 725 C C . HIS A 1 94 ? 14.266 9.354 6.084 1.00 93.25 94 HIS A C 1
ATOM 727 O O . HIS A 1 94 ? 13.718 8.265 6.053 1.00 93.25 94 HIS A O 1
ATOM 733 N N . LYS A 1 95 ? 15.476 9.497 6.638 1.00 90.81 95 LYS A N 1
ATOM 734 C CA . LYS A 1 95 ? 16.257 8.342 7.138 1.00 90.81 95 LYS A CA 1
ATOM 735 C C . LYS A 1 95 ? 15.660 7.656 8.368 1.00 90.81 95 LYS A C 1
ATOM 737 O O . LYS A 1 95 ? 16.039 6.533 8.690 1.00 90.81 95 LYS A O 1
ATOM 742 N N . THR A 1 96 ? 14.803 8.353 9.102 1.00 87.56 96 THR A N 1
ATOM 743 C CA . THR A 1 96 ? 14.250 7.893 10.376 1.00 87.56 96 THR A CA 1
ATOM 744 C C . THR A 1 96 ? 12.733 7.931 10.331 1.00 87.56 96 THR A C 1
ATOM 746 O O . THR A 1 96 ? 12.151 8.965 10.007 1.00 87.56 96 THR A O 1
ATOM 749 N N . SER A 1 97 ? 12.104 6.827 10.733 1.00 86.44 97 SER A N 1
ATOM 750 C CA . SER A 1 97 ? 10.663 6.769 10.980 1.00 86.44 97 SER A CA 1
ATOM 751 C C . SER A 1 97 ? 10.282 7.606 12.203 1.00 86.44 97 SER A C 1
ATOM 753 O O . SER A 1 97 ? 11.034 7.690 13.175 1.00 86.44 97 SER A O 1
ATOM 755 N N . GLN A 1 98 ? 9.074 8.172 12.181 1.00 82.75 98 GLN A N 1
ATOM 756 C CA . GLN A 1 98 ? 8.474 8.836 13.344 1.00 82.75 98 GLN A CA 1
ATOM 757 C C . GLN A 1 98 ? 8.235 7.862 14.509 1.00 82.75 98 GLN A C 1
ATOM 759 O O . GLN A 1 98 ? 8.216 8.269 15.668 1.00 82.75 98 GLN A O 1
ATOM 764 N N . ASN A 1 99 ? 8.076 6.571 14.207 1.00 86.31 99 ASN A N 1
ATOM 765 C CA . ASN A 1 99 ? 8.010 5.505 15.194 1.00 86.31 99 ASN A CA 1
ATOM 766 C C . ASN A 1 99 ? 9.271 4.627 15.086 1.00 86.31 99 ASN A C 1
ATOM 768 O O . ASN A 1 99 ? 9.371 3.837 14.143 1.00 86.31 99 ASN A O 1
ATOM 772 N N . PRO A 1 100 ? 10.215 4.715 16.040 1.00 82.81 100 PRO A N 1
ATOM 773 C CA . PRO A 1 100 ? 11.480 3.980 15.976 1.00 82.81 100 PRO A CA 1
ATOM 774 C C . PRO A 1 100 ? 11.309 2.460 16.113 1.00 82.81 100 PRO A C 1
ATOM 776 O O . PRO A 1 100 ? 12.210 1.713 15.748 1.00 82.81 100 PRO A O 1
ATOM 779 N N . ASN A 1 101 ? 10.163 1.995 16.621 1.00 87.56 101 ASN A N 1
ATOM 780 C CA . ASN A 1 101 ? 9.855 0.569 16.749 1.00 87.56 101 ASN A CA 1
ATOM 781 C C . ASN A 1 101 ? 9.167 -0.005 15.502 1.00 87.56 101 ASN A C 1
ATOM 783 O O . ASN A 1 101 ? 8.876 -1.200 15.458 1.00 87.56 101 ASN A O 1
ATOM 787 N N . TRP A 1 102 ? 8.869 0.833 14.507 1.00 90.88 102 TRP A N 1
ATOM 788 C CA . TRP A 1 102 ? 8.252 0.412 13.257 1.00 90.88 102 TRP A CA 1
ATOM 789 C C . TRP A 1 102 ? 9.339 0.247 12.186 1.00 90.88 102 TRP A C 1
ATOM 791 O O . TRP A 1 102 ? 10.048 1.221 11.917 1.00 90.88 102 TRP A O 1
ATOM 801 N N . PRO A 1 103 ? 9.487 -0.936 11.554 1.00 94.06 103 PRO A N 1
ATOM 802 C CA . PRO A 1 103 ? 10.480 -1.147 10.503 1.00 94.06 103 PRO A CA 1
ATOM 803 C C . PRO A 1 103 ? 10.380 -0.083 9.408 1.00 94.06 103 PRO A C 1
ATOM 805 O O . PRO A 1 103 ? 9.276 0.263 8.980 1.00 94.06 103 PRO A O 1
ATOM 808 N N . HIS A 1 104 ? 11.519 0.438 8.962 1.00 95.62 104 HIS A N 1
ATOM 809 C CA . HIS A 1 104 ? 11.559 1.575 8.051 1.00 95.62 104 HIS A CA 1
ATOM 810 C C . HIS A 1 104 ? 12.570 1.370 6.927 1.00 95.62 104 HIS A C 1
ATOM 812 O O . HIS A 1 104 ? 13.713 0.994 7.185 1.00 95.62 104 HIS A O 1
ATOM 818 N N . ILE A 1 105 ? 12.148 1.652 5.696 1.00 96.12 105 ILE A N 1
ATOM 819 C CA . ILE A 1 105 ? 12.986 1.630 4.500 1.00 96.12 105 ILE A CA 1
ATOM 820 C C . ILE A 1 105 ? 13.268 3.070 4.069 1.00 96.12 105 ILE A C 1
ATOM 822 O O . ILE A 1 105 ? 12.369 3.793 3.639 1.00 96.12 105 ILE A O 1
ATOM 826 N N . TYR A 1 106 ? 14.536 3.464 4.140 1.00 96.31 106 TYR A N 1
ATOM 827 C CA . TYR A 1 106 ? 14.980 4.746 3.608 1.00 96.31 106 TYR A CA 1
ATOM 828 C C . TYR A 1 106 ? 15.039 4.693 2.078 1.00 96.31 106 TYR A C 1
ATOM 830 O O . TYR A 1 106 ? 15.785 3.904 1.497 1.00 96.31 106 TYR A O 1
ATOM 838 N N . ILE A 1 107 ? 14.258 5.548 1.427 1.00 96.75 107 ILE A N 1
ATOM 839 C CA . ILE A 1 107 ? 14.208 5.682 -0.023 1.00 96.75 107 ILE A CA 1
ATOM 840 C C . ILE A 1 107 ? 15.326 6.612 -0.499 1.00 96.75 107 ILE A C 1
ATOM 842 O O . ILE A 1 107 ? 15.390 7.784 -0.134 1.00 96.75 107 ILE A O 1
ATOM 846 N N . HIS A 1 108 ? 16.193 6.074 -1.355 1.00 94.88 108 HIS A N 1
ATOM 847 C CA . HIS A 1 108 ? 17.226 6.801 -2.089 1.00 94.88 108 HIS A CA 1
ATOM 848 C C . HIS A 1 108 ? 17.223 6.389 -3.567 1.00 94.88 108 HIS A C 1
ATOM 850 O O . HIS A 1 108 ? 16.463 5.520 -3.985 1.00 94.88 108 HIS A O 1
ATOM 856 N N . GLU A 1 109 ? 18.101 6.990 -4.368 1.00 95.81 109 GLU A N 1
ATOM 857 C CA . GLU A 1 109 ? 18.092 6.902 -5.839 1.00 95.81 109 GLU A CA 1
ATOM 858 C C . GLU A 1 109 ? 18.137 5.490 -6.441 1.00 95.81 109 GLU A C 1
ATOM 860 O O . GLU A 1 109 ? 17.789 5.312 -7.603 1.00 95.81 109 GLU A O 1
ATOM 865 N N . LYS A 1 110 ? 18.571 4.480 -5.682 1.00 96.88 110 LYS A N 1
ATOM 866 C CA . LYS A 1 110 ? 18.715 3.101 -6.175 1.00 96.88 110 LYS A CA 1
ATOM 867 C C . LYS A 1 110 ? 17.608 2.164 -5.702 1.00 96.88 110 LYS A C 1
ATOM 869 O O . LYS A 1 110 ? 17.671 0.969 -6.006 1.00 96.88 110 LYS A O 1
ATOM 874 N N . MET A 1 111 ? 16.636 2.701 -4.968 1.00 97.75 111 MET A N 1
ATOM 875 C CA . MET A 1 111 ? 15.528 1.944 -4.406 1.00 97.75 111 MET A CA 1
ATOM 876 C C . MET A 1 111 ? 14.462 1.701 -5.465 1.00 97.75 111 MET A C 1
ATOM 878 O O . MET A 1 111 ? 13.972 2.641 -6.097 1.00 97.75 111 MET A O 1
ATOM 882 N N . LEU A 1 112 ? 14.102 0.432 -5.631 1.00 97.56 112 LEU A N 1
ATOM 883 C CA . LEU A 1 112 ? 13.131 -0.032 -6.614 1.00 97.56 112 LEU A CA 1
ATOM 884 C C . LEU A 1 112 ? 12.014 -0.821 -5.932 1.00 97.56 112 LEU A C 1
ATOM 886 O O . LEU A 1 112 ? 12.295 -1.636 -5.056 1.00 97.56 112 LEU A O 1
ATOM 890 N N . GLY A 1 113 ? 10.772 -0.598 -6.352 1.00 95.94 113 GLY A N 1
ATOM 891 C CA . GLY A 1 113 ? 9.633 -1.463 -6.062 1.00 95.94 113 GLY A CA 1
ATOM 892 C C . GLY A 1 113 ? 9.450 -2.431 -7.222 1.00 95.94 113 GLY A C 1
ATOM 893 O O . GLY A 1 113 ? 9.184 -2.002 -8.340 1.00 95.94 113 GLY A O 1
ATOM 894 N N . ILE A 1 114 ? 9.654 -3.724 -6.998 1.00 95.88 114 ILE A N 1
ATOM 895 C CA . ILE A 1 114 ? 9.639 -4.702 -8.089 1.00 95.88 114 ILE A CA 1
ATOM 896 C C . ILE A 1 114 ? 8.198 -5.116 -8.400 1.00 95.88 114 ILE A C 1
ATOM 898 O O . ILE A 1 114 ? 7.530 -5.727 -7.565 1.00 95.88 114 ILE A O 1
ATOM 902 N N . ASP A 1 115 ? 7.744 -4.811 -9.614 1.00 92.69 115 ASP A N 1
ATOM 903 C CA . ASP A 1 115 ? 6.393 -5.096 -10.111 1.00 92.69 115 ASP A CA 1
ATOM 904 C C . ASP A 1 115 ? 6.350 -6.253 -11.130 1.00 92.69 115 ASP A C 1
ATOM 906 O O . ASP A 1 115 ? 5.276 -6.594 -11.617 1.00 92.69 115 ASP A O 1
ATOM 910 N N . ASP A 1 116 ? 7.492 -6.891 -11.424 1.00 93.81 116 ASP A N 1
ATOM 911 C CA . ASP A 1 116 ? 7.579 -8.070 -12.299 1.00 93.81 116 ASP A CA 1
ATOM 912 C C . ASP A 1 116 ? 7.103 -9.348 -11.578 1.00 93.81 116 ASP A C 1
ATOM 914 O O . ASP A 1 116 ? 7.809 -9.815 -10.678 1.00 93.81 116 ASP A O 1
ATOM 918 N N . PRO A 1 117 ? 5.975 -9.970 -11.984 1.00 91.38 117 PRO A N 1
ATOM 919 C CA . PRO A 1 117 ? 5.451 -11.178 -11.344 1.00 91.38 117 PRO A CA 1
ATOM 920 C C . PRO A 1 117 ? 6.353 -12.414 -11.466 1.00 91.38 117 PRO A C 1
ATOM 922 O O . PRO A 1 117 ? 6.194 -13.349 -10.681 1.00 91.38 117 PRO A O 1
ATOM 925 N N . ASP A 1 118 ? 7.276 -12.441 -12.435 1.00 93.81 118 ASP A N 1
ATOM 926 C CA . ASP A 1 118 ? 8.214 -13.554 -12.630 1.00 93.81 118 ASP A CA 1
ATOM 927 C C . ASP A 1 118 ? 9.460 -13.441 -11.723 1.00 93.81 118 ASP A C 1
ATOM 929 O O . ASP A 1 118 ? 10.251 -14.384 -11.637 1.00 93.81 118 ASP A O 1
ATOM 933 N N . SER A 1 119 ? 9.668 -12.299 -11.054 1.00 95.44 119 SER A N 1
ATOM 934 C CA . SER A 1 119 ? 10.847 -12.051 -10.217 1.00 95.44 119 SER A CA 1
ATOM 935 C C . SER A 1 119 ? 10.706 -12.650 -8.820 1.00 95.44 119 SER A C 1
ATOM 937 O O . SER A 1 119 ? 9.659 -12.562 -8.175 1.00 95.44 119 SER A O 1
ATOM 939 N N . ARG A 1 120 ? 11.819 -13.144 -8.261 1.00 94.75 120 ARG A N 1
ATOM 940 C CA . ARG A 1 120 ? 11.878 -13.538 -6.840 1.00 94.75 120 ARG A CA 1
ATOM 941 C C . ARG A 1 120 ? 11.706 -12.367 -5.868 1.00 94.75 120 ARG A C 1
ATOM 943 O O . ARG A 1 120 ? 11.499 -12.593 -4.680 1.00 94.75 120 ARG A O 1
ATOM 950 N N . TYR A 1 121 ? 11.814 -11.137 -6.363 1.00 94.94 121 TYR A N 1
ATOM 951 C CA . TYR A 1 121 ? 11.613 -9.913 -5.596 1.00 94.94 121 TYR A CA 1
ATOM 952 C C . TYR A 1 121 ? 10.244 -9.269 -5.855 1.00 94.94 121 TYR A C 1
ATOM 954 O O . TYR A 1 121 ? 10.034 -8.158 -5.385 1.00 94.94 121 TYR A O 1
ATOM 962 N N . TYR A 1 122 ? 9.322 -9.922 -6.575 1.00 93.75 122 TYR A N 1
ATOM 963 C CA . TYR A 1 122 ? 7.982 -9.382 -6.835 1.00 93.75 122 TYR A CA 1
ATOM 964 C C . TYR A 1 122 ? 7.291 -8.895 -5.549 1.00 93.75 122 TYR A C 1
ATOM 966 O O . TYR A 1 122 ? 7.270 -9.606 -4.542 1.00 93.75 122 TYR A O 1
ATOM 974 N N . ASN A 1 123 ? 6.724 -7.685 -5.596 1.00 92.12 123 ASN A N 1
ATOM 975 C CA . ASN A 1 123 ? 6.126 -6.968 -4.464 1.00 92.12 123 ASN A CA 1
ATOM 976 C C . ASN A 1 123 ? 7.093 -6.653 -3.306 1.00 92.12 123 ASN A C 1
ATOM 978 O O . ASN A 1 123 ? 6.652 -6.441 -2.176 1.00 92.12 123 ASN A O 1
ATOM 982 N N . CYS A 1 124 ? 8.398 -6.550 -3.574 1.00 94.06 124 CYS A N 1
ATOM 983 C CA . CYS A 1 124 ? 9.394 -6.076 -2.611 1.00 94.06 124 CYS A CA 1
ATOM 984 C C . CYS A 1 124 ? 9.977 -4.716 -3.011 1.00 94.06 124 CYS A C 1
ATOM 986 O O . CYS A 1 124 ? 10.198 -4.431 -4.189 1.00 94.06 124 CYS A O 1
ATOM 988 N N . ILE A 1 125 ? 10.304 -3.907 -2.000 1.00 96.00 125 ILE A N 1
ATOM 989 C CA . ILE A 1 125 ? 11.165 -2.731 -2.147 1.00 96.00 125 ILE A CA 1
ATOM 990 C C . ILE A 1 125 ? 12.608 -3.168 -1.877 1.00 96.00 125 ILE A C 1
ATOM 992 O O . ILE A 1 125 ? 12.891 -3.720 -0.813 1.00 96.00 125 ILE A O 1
ATOM 996 N N . VAL A 1 126 ? 13.517 -2.921 -2.819 1.00 96.81 126 VAL A N 1
ATOM 997 C CA . VAL A 1 126 ? 14.910 -3.390 -2.762 1.00 96.81 126 VAL A CA 1
ATOM 998 C C . VAL A 1 126 ? 15.911 -2.289 -3.109 1.00 96.81 126 VAL A C 1
ATOM 1000 O O . VAL A 1 126 ? 15.616 -1.411 -3.922 1.00 96.81 126 VAL A O 1
ATOM 1003 N N . ASP A 1 127 ? 17.126 -2.375 -2.557 1.00 97.44 127 ASP A N 1
ATOM 1004 C CA . ASP A 1 127 ? 18.276 -1.620 -3.066 1.00 97.44 127 ASP A CA 1
ATOM 1005 C C . ASP A 1 127 ? 18.897 -2.382 -4.240 1.00 97.44 127 ASP A C 1
ATOM 1007 O O . ASP A 1 127 ? 19.529 -3.433 -4.099 1.00 97.44 127 ASP A O 1
ATOM 1011 N N . SER A 1 128 ? 18.740 -1.826 -5.438 1.00 96.94 128 SER A N 1
ATOM 1012 C CA . SER A 1 128 ? 19.256 -2.435 -6.661 1.00 96.94 128 SER A CA 1
ATOM 1013 C C . SER A 1 128 ? 20.788 -2.475 -6.750 1.00 96.94 128 SER A C 1
ATOM 1015 O O . SER A 1 128 ? 21.313 -3.124 -7.657 1.00 96.94 128 SER A O 1
ATOM 1017 N N . SER A 1 129 ? 21.525 -1.792 -5.868 1.00 96.44 129 SER A N 1
ATOM 1018 C CA . SER A 1 129 ? 22.986 -1.913 -5.776 1.00 96.44 129 SER A CA 1
ATOM 1019 C C . SER A 1 129 ? 23.473 -3.046 -4.886 1.00 96.44 129 SER A C 1
ATOM 1021 O O . SER A 1 129 ? 24.625 -3.452 -5.027 1.00 96.44 129 SER A O 1
ATOM 1023 N N . GLU A 1 130 ? 22.605 -3.594 -4.040 1.00 96.38 130 GLU A N 1
ATOM 1024 C CA . GLU A 1 130 ? 22.921 -4.746 -3.192 1.00 96.38 130 GLU A CA 1
ATOM 1025 C C . GLU A 1 130 ? 22.593 -6.083 -3.874 1.00 96.38 130 GLU A C 1
ATOM 1027 O O . GLU A 1 130 ? 23.007 -7.142 -3.405 1.00 96.38 130 GLU A O 1
ATO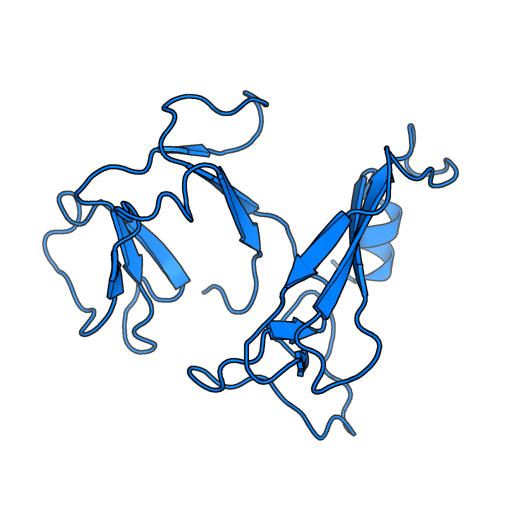M 1032 N N . ILE A 1 131 ? 21.880 -6.048 -5.007 1.00 96.25 131 ILE A N 1
ATOM 1033 C CA . ILE A 1 131 ? 21.458 -7.239 -5.749 1.00 96.25 131 ILE A CA 1
ATOM 1034 C C . ILE A 1 131 ? 22.275 -7.376 -7.044 1.00 96.25 131 ILE A C 1
ATOM 1036 O O . ILE A 1 131 ? 22.002 -6.662 -8.015 1.00 96.25 131 ILE A O 1
ATOM 1040 N N . PRO A 1 132 ? 23.247 -8.306 -7.100 1.00 92.75 132 PRO A N 1
ATOM 1041 C CA . PRO A 1 132 ? 24.022 -8.558 -8.313 1.00 92.75 132 PRO A CA 1
ATOM 1042 C C . PRO A 1 132 ? 23.203 -9.289 -9.390 1.00 92.75 132 PRO A C 1
ATOM 1044 O O . PRO A 1 132 ? 23.203 -8.876 -10.547 1.00 92.75 132 PRO A O 1
ATOM 1047 N N . ASP A 1 133 ? 22.451 -10.326 -9.010 1.00 94.56 133 ASP A N 1
ATOM 1048 C CA . ASP A 1 133 ? 21.764 -11.228 -9.947 1.00 94.56 133 ASP A CA 1
ATOM 1049 C C . ASP A 1 133 ? 20.305 -10.819 -10.185 1.00 94.56 133 ASP A C 1
ATOM 1051 O O . ASP A 1 133 ? 19.371 -11.530 -9.810 1.00 94.56 133 ASP A O 1
ATOM 1055 N N . LYS A 1 134 ? 20.087 -9.640 -10.761 1.00 96.12 134 LYS A N 1
ATOM 1056 C CA . LYS A 1 134 ? 18.741 -9.093 -11.006 1.00 96.12 134 LYS A CA 1
ATOM 1057 C C . LYS A 1 134 ? 17.965 -9.976 -11.988 1.00 96.12 134 LYS A C 1
ATOM 1059 O O . LYS A 1 134 ? 18.473 -10.280 -13.064 1.00 96.12 134 LYS A O 1
ATOM 1064 N N . ASP A 1 135 ? 16.746 -10.369 -11.626 1.00 96.44 135 ASP A N 1
ATOM 1065 C CA . ASP A 1 135 ? 15.879 -11.231 -12.446 1.00 96.44 135 ASP A CA 1
ATOM 1066 C C . ASP A 1 135 ? 14.575 -10.561 -12.902 1.00 96.44 135 ASP A C 1
ATOM 1068 O O . ASP A 1 135 ? 13.839 -11.153 -13.688 1.00 96.44 135 ASP A O 1
ATOM 1072 N N . TRP A 1 136 ? 14.309 -9.331 -12.453 1.00 96.88 136 TRP A N 1
ATOM 1073 C CA . TRP A 1 136 ? 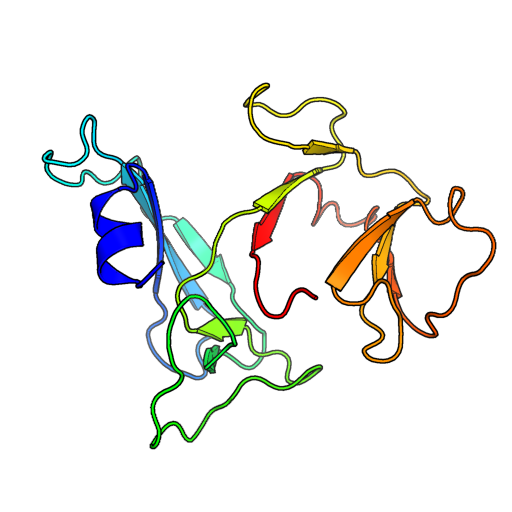13.135 -8.565 -12.856 1.00 96.88 136 TRP A CA 1
ATOM 1074 C C . TRP A 1 136 ? 13.342 -7.849 -14.195 1.00 96.88 136 TRP A C 1
ATOM 1076 O O . TRP A 1 136 ? 14.423 -7.345 -14.509 1.00 96.88 136 TRP A O 1
ATOM 1086 N N . LYS A 1 137 ? 12.265 -7.765 -14.972 1.00 96.62 137 LYS A N 1
ATOM 1087 C CA . LYS A 1 137 ? 12.162 -7.053 -16.253 1.00 96.62 137 LYS A CA 1
ATOM 1088 C C . LYS A 1 137 ? 11.477 -5.696 -16.107 1.00 96.62 137 LYS A C 1
ATOM 1090 O O . LYS A 1 137 ? 11.642 -4.843 -16.978 1.00 96.62 137 LYS A O 1
ATOM 1095 N N . SER A 1 138 ? 10.731 -5.496 -15.026 1.00 95.69 138 SER A N 1
ATOM 1096 C CA . SER A 1 138 ? 10.056 -4.246 -14.686 1.00 95.69 138 SER A CA 1
ATOM 1097 C C . SER A 1 138 ? 10.234 -3.923 -13.201 1.00 95.69 138 SER A C 1
ATOM 1099 O O . SER A 1 138 ? 10.447 -4.814 -12.373 1.00 95.69 138 SER A O 1
ATOM 1101 N N . ALA A 1 139 ? 10.256 -2.627 -12.898 1.00 96.25 139 ALA A N 1
ATOM 1102 C CA . ALA A 1 139 ? 10.264 -2.094 -11.545 1.00 96.25 139 ALA A CA 1
ATOM 1103 C C . ALA A 1 139 ? 9.833 -0.621 -11.554 1.00 96.25 139 ALA A C 1
ATOM 1105 O O . ALA A 1 139 ? 10.089 0.107 -12.517 1.00 96.25 139 ALA A O 1
ATOM 1106 N N . GLU A 1 140 ? 9.271 -0.167 -10.440 1.00 94.88 140 GLU A N 1
ATOM 1107 C CA . GLU A 1 140 ? 9.015 1.237 -10.149 1.00 94.88 140 GLU A CA 1
ATOM 1108 C C . GLU A 1 140 ? 10.212 1.876 -9.428 1.00 94.88 140 GLU A C 1
ATOM 1110 O O . GLU A 1 140 ? 10.765 1.320 -8.475 1.00 94.88 140 GLU A O 1
ATOM 1115 N N . THR A 1 141 ? 10.599 3.083 -9.847 1.00 95.94 141 THR A N 1
ATOM 1116 C CA . THR A 1 141 ? 11.554 3.908 -9.097 1.00 95.94 141 THR A CA 1
ATOM 1117 C C . THR A 1 141 ? 10.885 4.459 -7.844 1.00 95.94 141 THR A C 1
ATOM 1119 O O . THR A 1 141 ? 9.944 5.246 -7.939 1.00 95.94 141 THR A O 1
ATOM 1122 N N . MET A 1 142 ? 11.414 4.121 -6.666 1.00 96.44 142 MET A N 1
ATOM 1123 C CA . MET A 1 142 ? 10.829 4.587 -5.405 1.00 96.44 142 MET A CA 1
ATOM 1124 C C . MET A 1 142 ? 11.201 6.040 -5.081 1.00 96.44 142 MET A C 1
ATOM 1126 O O . MET A 1 142 ? 10.418 6.758 -4.466 1.00 96.44 142 MET A O 1
ATOM 1130 N N . ASN A 1 143 ? 12.386 6.506 -5.490 1.00 94.94 143 ASN A N 1
ATOM 1131 C CA . ASN A 1 143 ? 12.781 7.906 -5.318 1.00 94.94 143 ASN A CA 1
ATOM 1132 C C . ASN A 1 143 ? 12.155 8.780 -6.414 1.00 94.94 143 ASN A C 1
ATOM 1134 O O . ASN A 1 143 ? 12.794 9.082 -7.422 1.00 94.94 143 ASN A O 1
ATOM 1138 N N . ARG A 1 144 ? 10.879 9.129 -6.241 1.00 93.00 144 ARG A N 1
ATOM 1139 C CA . ARG A 1 144 ? 10.111 9.888 -7.230 1.00 93.00 144 ARG A CA 1
ATOM 1140 C C . ARG A 1 144 ? 10.357 11.391 -7.104 1.00 93.00 144 ARG A C 1
ATOM 1142 O O . ARG A 1 144 ? 10.256 11.953 -6.017 1.00 93.00 144 ARG A O 1
ATOM 1149 N N . GLU A 1 145 ? 10.600 12.055 -8.234 1.00 90.94 145 GLU A N 1
ATOM 1150 C CA . GLU A 1 145 ? 10.801 13.514 -8.294 1.00 90.94 145 GLU A CA 1
ATOM 1151 C C . GLU A 1 145 ? 9.550 14.314 -7.894 1.00 90.94 145 GLU A C 1
ATOM 1153 O O . GLU A 1 145 ? 9.661 15.448 -7.434 1.00 90.94 145 GLU A O 1
ATOM 1158 N N . ASP A 1 146 ? 8.360 13.722 -8.041 1.00 92.62 146 ASP A N 1
ATOM 1159 C CA . ASP A 1 146 ? 7.080 14.329 -7.656 1.00 92.62 146 ASP A CA 1
ATOM 1160 C C . ASP A 1 146 ? 6.799 14.278 -6.143 1.00 92.62 146 ASP A C 1
ATOM 1162 O O . ASP A 1 146 ? 5.784 14.807 -5.692 1.00 92.62 146 ASP A O 1
ATOM 1166 N N . GLY A 1 147 ? 7.687 13.658 -5.358 1.00 89.31 147 GLY A N 1
ATOM 1167 C CA . GLY A 1 147 ? 7.576 13.574 -3.903 1.00 89.31 147 GLY A CA 1
ATOM 1168 C C . GLY A 1 147 ? 6.483 12.629 -3.399 1.00 89.31 147 GLY A C 1
ATOM 1169 O O . GLY A 1 147 ? 6.259 12.563 -2.192 1.00 89.31 147 GLY A O 1
ATOM 1170 N N . LEU A 1 148 ? 5.823 11.859 -4.275 1.00 89.62 148 LEU A N 1
ATOM 1171 C CA . LEU A 1 148 ? 4.681 11.015 -3.897 1.00 89.62 148 LEU A CA 1
ATOM 1172 C C . LEU A 1 148 ? 5.022 9.988 -2.800 1.00 89.62 148 LEU A C 1
ATOM 1174 O O . LEU A 1 148 ? 4.152 9.603 -2.022 1.00 89.62 148 LEU A O 1
ATOM 1178 N N . TYR A 1 149 ? 6.287 9.571 -2.720 1.00 93.81 149 TYR A N 1
ATOM 1179 C CA . TYR A 1 149 ? 6.804 8.611 -1.740 1.00 93.81 149 TYR A CA 1
ATOM 1180 C C . TYR A 1 149 ? 7.667 9.251 -0.647 1.00 93.81 149 TYR A C 1
ATOM 1182 O O . TYR A 1 149 ? 8.547 8.598 -0.088 1.00 93.81 149 TYR A O 1
ATOM 1190 N N . GLU A 1 150 ? 7.404 10.515 -0.299 1.00 93.62 150 GLU A N 1
ATOM 1191 C CA . GLU A 1 150 ? 8.005 11.129 0.892 1.00 93.62 150 GLU A CA 1
ATOM 1192 C C . GLU A 1 150 ? 7.675 10.327 2.164 1.00 93.62 150 GLU A C 1
ATOM 1194 O O . GLU A 1 150 ? 8.562 10.064 2.980 1.00 93.62 150 GLU A O 1
ATOM 1199 N N . TYR A 1 151 ? 6.423 9.870 2.280 1.00 93.12 151 TYR A N 1
ATOM 1200 C CA . TYR A 1 151 ? 5.950 8.974 3.331 1.00 93.12 151 TYR A CA 1
ATOM 1201 C C . TYR A 1 151 ? 5.077 7.873 2.736 1.00 93.12 151 TYR A C 1
ATOM 1203 O O . TYR A 1 151 ? 4.141 8.146 1.988 1.00 93.12 151 TYR A O 1
ATOM 1211 N N . GLY A 1 152 ? 5.337 6.630 3.124 1.00 94.25 152 GLY A N 1
ATOM 1212 C CA . GLY A 1 152 ? 4.553 5.489 2.687 1.00 94.25 152 GLY A CA 1
ATOM 1213 C C . GLY A 1 152 ? 4.536 4.352 3.696 1.00 94.25 152 GLY A C 1
ATOM 1214 O O . GLY A 1 152 ? 5.392 4.233 4.577 1.00 94.25 152 GLY A O 1
ATOM 1215 N N . LEU A 1 153 ? 3.520 3.509 3.564 1.00 93.88 153 LEU A N 1
ATOM 1216 C CA . LEU A 1 153 ? 3.348 2.284 4.328 1.00 93.88 153 LEU A CA 1
ATOM 1217 C C . LEU A 1 153 ? 3.144 1.140 3.346 1.00 93.88 153 LEU A C 1
ATOM 1219 O O . LEU A 1 153 ? 2.348 1.255 2.414 1.00 93.88 153 LEU A O 1
ATOM 1223 N N . VAL A 1 154 ? 3.835 0.028 3.570 1.00 94.56 154 VAL A N 1
ATOM 1224 C CA . VAL A 1 154 ? 3.586 -1.194 2.811 1.00 94.56 154 VAL A CA 1
ATOM 1225 C C . VAL A 1 154 ? 2.287 -1.815 3.308 1.00 94.56 154 VAL A C 1
ATOM 1227 O O . VAL A 1 154 ? 2.156 -2.172 4.479 1.00 94.56 154 VAL A O 1
ATOM 1230 N N . VAL A 1 155 ? 1.322 -1.954 2.406 1.00 94.56 155 VAL A N 1
ATOM 1231 C CA . VAL A 1 155 ? 0.142 -2.794 2.615 1.00 94.56 155 VAL A CA 1
ATOM 1232 C C . VAL A 1 155 ? 0.504 -4.186 2.116 1.00 94.56 155 VAL A C 1
ATOM 1234 O O . VAL A 1 155 ? 0.779 -4.345 0.930 1.00 94.56 155 VAL A O 1
ATOM 1237 N N . GLU A 1 156 ? 0.507 -5.188 3.000 1.00 92.50 156 GLU A N 1
ATOM 1238 C CA . GLU A 1 156 ? 0.927 -6.562 2.678 1.00 92.50 156 GLU A CA 1
ATOM 1239 C C . GLU A 1 156 ? -0.153 -7.317 1.878 1.00 92.50 156 GLU A C 1
ATOM 1241 O O . GLU A 1 156 ? -0.713 -8.328 2.307 1.00 92.50 156 GLU A O 1
ATOM 1246 N N . HIS A 1 157 ? -0.497 -6.776 0.713 1.00 88.94 157 HIS A N 1
ATOM 1247 C CA . HIS A 1 157 ? -1.356 -7.390 -0.287 1.00 88.94 157 HIS A CA 1
ATOM 1248 C C . HIS A 1 157 ? -0.487 -8.111 -1.318 1.00 88.94 157 HIS A C 1
ATOM 1250 O O . HIS A 1 157 ? 0.413 -7.510 -1.895 1.00 88.94 157 HIS A O 1
ATOM 1256 N N . ASN A 1 158 ? -0.813 -9.375 -1.604 1.00 82.06 158 ASN A N 1
ATOM 1257 C CA . ASN A 1 158 ? -0.170 -10.160 -2.666 1.00 82.06 158 ASN A CA 1
ATOM 1258 C C . ASN A 1 158 ? 1.369 -10.261 -2.557 1.00 82.06 158 ASN A C 1
ATOM 1260 O O . ASN A 1 158 ? 2.047 -10.393 -3.571 1.00 82.06 158 ASN A O 1
ATOM 1264 N N . MET A 1 159 ? 1.922 -10.200 -1.344 1.00 72.62 159 MET A N 1
ATOM 1265 C CA . MET A 1 159 ? 3.357 -10.403 -1.119 1.00 72.62 159 MET A CA 1
ATOM 1266 C C . MET A 1 159 ? 3.698 -11.901 -1.106 1.00 72.62 159 MET A C 1
ATOM 1268 O O . MET A 1 159 ? 2.872 -12.712 -0.673 1.00 72.62 159 MET A O 1
ATOM 1272 N N . ASN A 1 160 ? 4.892 -12.240 -1.604 1.00 61.50 160 ASN A N 1
ATOM 1273 C CA . ASN A 1 160 ? 5.458 -13.595 -1.585 1.00 61.50 160 ASN A CA 1
ATOM 1274 C C . ASN A 1 160 ? 5.965 -14.002 -0.195 1.00 61.50 1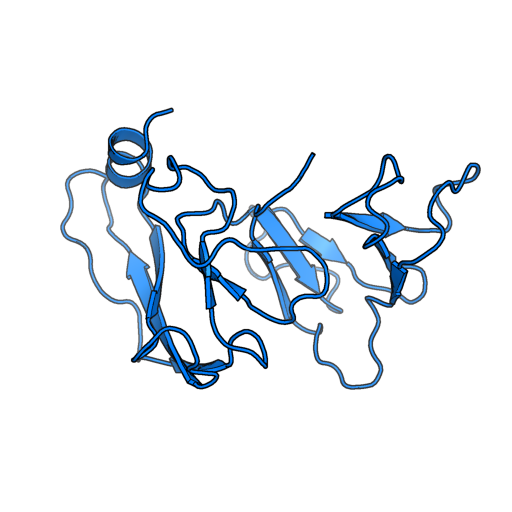60 ASN A C 1
ATOM 1276 O O . ASN A 1 160 ? 6.440 -13.116 0.550 1.00 61.50 160 ASN A O 1
#

Secondary structure (DSSP, 8-state):
--HHHHHHH-SEEEEEE-SSTT-SEEEEEEEE-SSTTSPPEEEEEEEEEE--TT-EEE-SBSBPPPTT---B--TTS-PEEES---EEEEEESSSS-SSTTS-EEE--TTEEE---TTSTTTT-EEETTT-SS---S--EESS-TT-TTSEEEEE-SS--

Radius of gyration: 17.08 Å; chains: 1; bounding box: 44×32×42 Å

Foldseek 3Di:
DAPVVVLLQDFWDKDWDDPDQQDQKIKIWIWGAPGSPGDIDTDDDIDIHTFFNRGEAAFDANDDDDPPGPGHDDQPPSYHHDDDFDWAAKEACDPADPDNPGHYHHADQQWWQACAPVFPQHRHTDRNVVDPDGDGPDIDRQPDPVRPRRIGIRTPIPDD